Protein AF-A0A1W9RJB9-F1 (afdb_monomer_lite)

Sequence (107 aa):
MLKVHDKDIIDSSRVISNISLRRLFEKFCNEVSSFSEGIGLRANAFELVFSDDENLFEMTVTPYRDLFKVSFGGRRSHEIRVSSLDDFFIALDTALHYFLSSKESRN

Structure (mmCIF, N/CA/C/O backbone):
data_AF-A0A1W9RJB9-F1
#
_entry.id   AF-A0A1W9RJB9-F1
#
loop_
_atom_site.group_PDB
_atom_site.id
_atom_site.type_symbol
_atom_site.label_atom_id
_atom_site.label_alt_id
_atom_site.label_comp_id
_atom_site.label_asym_id
_atom_site.label_entity_id
_atom_site.label_seq_id
_atom_site.pdbx_PDB_ins_code
_atom_site.Cartn_x
_atom_site.Cartn_y
_atom_site.Cartn_z
_atom_site.occupancy
_atom_site.B_iso_or_equiv
_atom_site.auth_seq_id
_atom_site.auth_comp_id
_atom_site.auth_asym_id
_atom_site.auth_atom_id
_atom_site.pdbx_PDB_model_num
ATOM 1 N N . MET A 1 1 ? -19.607 -5.676 4.088 1.00 37.72 1 MET A N 1
ATOM 2 C CA . MET A 1 1 ? -18.394 -6.514 4.003 1.00 37.72 1 MET A CA 1
ATOM 3 C C . MET A 1 1 ? -17.833 -6.403 2.589 1.00 37.72 1 MET A C 1
ATOM 5 O O . MET A 1 1 ? -18.203 -7.188 1.724 1.00 37.72 1 MET A O 1
ATOM 9 N N . LEU A 1 2 ? -17.025 -5.377 2.323 1.00 37.38 2 LEU A N 1
ATOM 10 C CA . LEU A 1 2 ? -16.273 -5.268 1.072 1.00 37.38 2 LEU A CA 1
ATOM 11 C C . LEU A 1 2 ? -14.904 -5.886 1.340 1.00 37.38 2 LEU A C 1
ATOM 13 O O . LEU A 1 2 ? -14.085 -5.311 2.043 1.00 37.38 2 LEU A O 1
ATOM 17 N N . LYS A 1 3 ? -14.723 -7.123 0.872 1.00 49.16 3 LYS A N 1
ATOM 18 C CA . LYS A 1 3 ? -13.436 -7.810 0.940 1.00 49.16 3 LYS A CA 1
ATOM 19 C C . LYS A 1 3 ? -12.491 -7.156 -0.057 1.00 49.16 3 LYS A C 1
ATOM 21 O O . LYS A 1 3 ? -12.890 -6.868 -1.182 1.00 49.16 3 LYS A O 1
ATOM 26 N N . VAL A 1 4 ? -11.243 -6.991 0.351 1.00 55.69 4 VAL A N 1
ATOM 27 C CA . VAL A 1 4 ? -10.126 -6.742 -0.556 1.00 55.69 4 VAL A CA 1
ATOM 28 C C . VAL A 1 4 ? -10.157 -7.817 -1.636 1.00 55.69 4 VAL A C 1
ATOM 30 O O . VAL A 1 4 ? -10.115 -9.011 -1.334 1.00 55.69 4 VAL A O 1
ATOM 33 N N . HIS A 1 5 ? -10.300 -7.410 -2.891 1.00 65.06 5 HIS A N 1
ATOM 34 C CA . HIS A 1 5 ? -10.131 -8.332 -3.998 1.00 65.06 5 HIS A CA 1
ATOM 35 C C . HIS A 1 5 ? -8.655 -8.320 -4.379 1.00 65.06 5 HIS A C 1
ATOM 37 O O . HIS A 1 5 ? -8.182 -7.359 -4.977 1.00 65.06 5 HIS A O 1
ATOM 43 N N . ASP A 1 6 ? -7.941 -9.411 -4.085 1.00 75.81 6 ASP A N 1
ATOM 44 C CA . ASP A 1 6 ? -6.527 -9.601 -4.462 1.00 75.81 6 ASP A CA 1
ATOM 45 C C . ASP A 1 6 ? -6.251 -9.237 -5.930 1.00 75.81 6 ASP A C 1
ATOM 47 O O . ASP A 1 6 ? -5.175 -8.762 -6.285 1.00 75.81 6 ASP A O 1
ATOM 51 N N . LYS A 1 7 ? -7.258 -9.419 -6.793 1.00 84.56 7 LYS A N 1
ATOM 52 C CA . LYS A 1 7 ? -7.217 -9.051 -8.206 1.00 84.56 7 LYS A CA 1
ATOM 53 C C . LYS A 1 7 ? -6.905 -7.567 -8.441 1.00 84.56 7 LYS A C 1
ATOM 55 O O . LYS A 1 7 ? -6.107 -7.280 -9.327 1.00 84.56 7 LYS A O 1
ATOM 60 N N . ASP A 1 8 ? -7.491 -6.654 -7.668 1.00 87.38 8 ASP A N 1
ATOM 61 C CA . ASP A 1 8 ? -7.303 -5.211 -7.866 1.00 87.38 8 ASP A CA 1
ATOM 62 C C . ASP A 1 8 ? -5.858 -4.805 -7.547 1.00 87.38 8 ASP A C 1
ATOM 64 O O . ASP A 1 8 ? -5.216 -4.094 -8.320 1.00 87.38 8 ASP A O 1
ATOM 68 N N . ILE A 1 9 ? -5.307 -5.348 -6.456 1.00 89.62 9 ILE A N 1
ATOM 69 C CA . ILE A 1 9 ? -3.908 -5.136 -6.061 1.00 89.62 9 ILE A CA 1
ATOM 70 C C . ILE A 1 9 ? -2.962 -5.675 -7.141 1.00 89.62 9 ILE A C 1
ATOM 72 O O . ILE A 1 9 ? -2.019 -4.986 -7.532 1.00 89.62 9 ILE A O 1
ATOM 76 N N . ILE A 1 10 ? -3.226 -6.881 -7.655 1.00 89.56 10 ILE A N 1
ATOM 77 C CA . ILE A 1 10 ? -2.421 -7.503 -8.717 1.00 89.56 10 ILE A CA 1
ATOM 78 C C . ILE A 1 10 ? -2.469 -6.676 -10.006 1.00 89.56 10 ILE A C 1
ATOM 80 O O . ILE A 1 10 ? -1.445 -6.497 -10.665 1.00 89.56 10 ILE A O 1
ATOM 84 N N . ASP A 1 11 ? -3.642 -6.184 -10.402 1.00 89.75 11 ASP A N 1
ATOM 85 C CA . ASP A 1 11 ? -3.777 -5.408 -11.633 1.00 89.75 11 ASP A CA 1
ATOM 86 C C . ASP A 1 11 ? -3.040 -4.060 -11.517 1.00 89.75 11 ASP A C 1
ATOM 88 O O . ASP A 1 11 ? -2.300 -3.696 -12.437 1.00 89.75 11 ASP A O 1
ATOM 92 N N . SER A 1 12 ? -3.123 -3.380 -10.368 1.00 90.19 12 SER A N 1
ATOM 93 C CA . SER A 1 12 ? -2.343 -2.166 -10.083 1.00 90.19 12 SER A CA 1
ATOM 94 C C . SER A 1 12 ? -0.829 -2.429 -9.993 1.00 90.19 12 SER A C 1
ATOM 96 O O . SER A 1 12 ? -0.036 -1.627 -10.497 1.00 90.19 12 SER A O 1
ATOM 98 N N . SER A 1 13 ? -0.391 -3.558 -9.419 1.00 90.94 13 SER A N 1
ATOM 99 C CA . SER A 1 13 ? 1.040 -3.874 -9.255 1.00 90.94 13 SER A CA 1
ATOM 100 C C . SER A 1 13 ? 1.762 -4.070 -10.593 1.00 90.94 13 SER A C 1
ATOM 102 O O . SER A 1 13 ? 2.966 -3.817 -10.701 1.00 90.94 13 SER A O 1
ATOM 104 N N . ARG A 1 14 ? 1.042 -4.447 -11.660 1.00 91.69 14 ARG A N 1
ATOM 105 C CA . ARG A 1 14 ? 1.611 -4.654 -13.007 1.00 91.69 14 ARG A CA 1
ATOM 106 C C . ARG A 1 14 ? 2.295 -3.421 -13.593 1.00 91.69 14 ARG A C 1
ATOM 108 O O . ARG A 1 14 ? 3.159 -3.595 -14.457 1.00 91.69 14 ARG A O 1
ATOM 115 N N . VAL A 1 15 ? 1.942 -2.222 -13.128 1.00 93.69 15 VAL A N 1
ATOM 116 C CA . VAL A 1 15 ? 2.545 -0.946 -13.550 1.00 93.69 15 VAL A CA 1
ATOM 117 C C . VAL A 1 15 ? 4.027 -0.859 -13.163 1.00 93.69 15 VAL A C 1
ATOM 119 O O . VAL A 1 15 ? 4.828 -0.303 -13.913 1.00 93.69 15 VAL A O 1
ATOM 122 N N . ILE A 1 16 ? 4.415 -1.445 -12.030 1.00 95.25 16 ILE A N 1
ATOM 123 C CA . ILE A 1 16 ? 5.785 -1.390 -11.508 1.00 95.25 16 ILE A CA 1
ATOM 124 C C . ILE A 1 16 ? 6.676 -2.337 -12.325 1.00 95.25 16 ILE A C 1
ATOM 126 O O . ILE A 1 16 ? 6.417 -3.529 -12.351 1.00 95.25 16 ILE A O 1
ATOM 130 N N . SER A 1 17 ? 7.748 -1.910 -12.992 1.00 93.50 17 SER A N 1
ATOM 131 C CA . SER A 1 17 ? 8.606 -2.811 -13.789 1.00 93.50 17 SER A CA 1
ATOM 132 C C . SER A 1 17 ? 9.439 -3.787 -12.958 1.00 93.50 17 SER A C 1
ATOM 134 O O . SER A 1 17 ? 9.725 -4.891 -13.419 1.00 93.50 17 SER A O 1
ATOM 136 N N . ASN A 1 18 ? 9.834 -3.409 -11.744 1.00 94.62 18 ASN A N 1
ATOM 137 C CA . ASN A 1 18 ? 10.709 -4.219 -10.901 1.00 94.62 18 ASN A CA 1
ATOM 138 C C . ASN A 1 18 ? 9.911 -5.250 -10.079 1.00 94.62 18 ASN A C 1
ATOM 140 O O . ASN A 1 18 ? 9.062 -4.882 -9.271 1.00 94.62 18 ASN A O 1
ATOM 144 N N . ILE A 1 19 ? 10.211 -6.545 -10.238 1.00 95.38 19 ILE A N 1
ATOM 145 C CA . ILE A 1 19 ? 9.476 -7.627 -9.560 1.00 95.38 19 ILE A CA 1
ATOM 146 C C . ILE A 1 19 ? 9.599 -7.596 -8.030 1.00 95.38 19 ILE A C 1
ATOM 148 O O . ILE A 1 19 ? 8.642 -7.926 -7.333 1.00 95.38 19 ILE A O 1
ATOM 152 N N . SER A 1 20 ? 10.747 -7.183 -7.491 1.00 95.62 20 SER A N 1
ATOM 153 C CA . SER A 1 20 ? 10.941 -7.060 -6.045 1.00 95.62 20 SER A CA 1
ATOM 1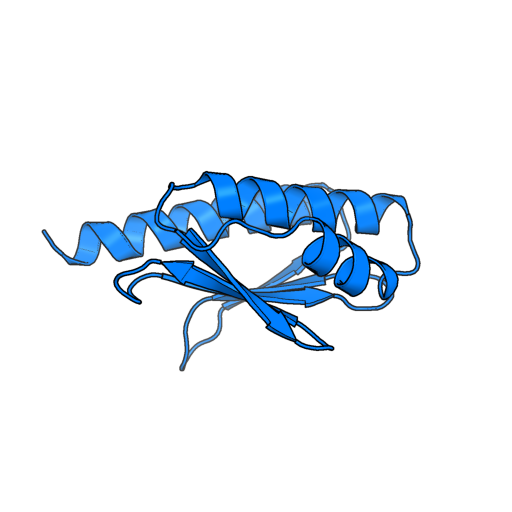54 C C . SER A 1 20 ? 10.073 -5.939 -5.489 1.00 95.62 20 SER A C 1
ATOM 156 O O . SER A 1 20 ? 9.405 -6.120 -4.477 1.00 95.62 20 SER A O 1
ATOM 158 N N . LEU A 1 21 ? 10.009 -4.812 -6.197 1.00 97.12 21 LEU A N 1
ATOM 159 C CA . LEU A 1 21 ? 9.166 -3.691 -5.808 1.00 97.12 21 LEU A CA 1
ATOM 160 C C . LEU A 1 21 ? 7.667 -3.998 -5.964 1.00 97.12 21 LEU A C 1
ATOM 162 O O . LEU A 1 21 ? 6.889 -3.582 -5.112 1.00 97.12 21 LEU A O 1
ATOM 166 N N . ARG A 1 22 ? 7.256 -4.785 -6.973 1.00 96.56 22 ARG A N 1
ATOM 167 C CA . ARG A 1 22 ? 5.875 -5.311 -7.061 1.00 96.56 22 ARG A CA 1
ATOM 168 C C . ARG A 1 22 ? 5.490 -6.081 -5.805 1.00 96.56 22 ARG A C 1
ATOM 170 O O . ARG A 1 22 ? 4.428 -5.843 -5.248 1.00 96.56 22 ARG A O 1
ATOM 177 N N . ARG A 1 23 ? 6.374 -6.966 -5.335 1.00 96.25 23 ARG A N 1
ATOM 178 C CA . ARG A 1 23 ? 6.142 -7.738 -4.106 1.00 96.25 23 ARG A CA 1
ATOM 179 C C . ARG A 1 23 ? 6.055 -6.840 -2.877 1.00 96.25 23 ARG A C 1
ATOM 181 O O . ARG A 1 23 ? 5.235 -7.106 -2.007 1.00 96.25 23 ARG A O 1
ATOM 188 N N . LEU A 1 24 ? 6.874 -5.786 -2.801 1.00 97.69 24 LEU A N 1
ATOM 189 C CA . LEU A 1 24 ? 6.769 -4.795 -1.725 1.00 97.69 24 LEU A CA 1
ATOM 190 C C . LEU A 1 24 ? 5.438 -4.042 -1.779 1.00 97.69 24 LEU A C 1
ATOM 192 O O . LEU A 1 24 ? 4.811 -3.880 -0.740 1.00 97.69 24 LEU A O 1
ATOM 196 N N . PHE A 1 25 ? 4.984 -3.635 -2.965 1.00 97.38 25 PHE A N 1
ATOM 197 C CA . PHE A 1 25 ? 3.684 -2.991 -3.159 1.00 97.38 25 PHE A CA 1
ATOM 198 C C . PHE A 1 25 ? 2.524 -3.900 -2.738 1.00 97.38 25 PHE A C 1
ATOM 200 O O . PHE A 1 25 ? 1.681 -3.492 -1.943 1.00 97.38 25 PHE A O 1
ATOM 207 N N . GLU A 1 26 ? 2.498 -5.141 -3.230 1.00 96.19 26 GLU A N 1
ATOM 208 C CA . GLU A 1 26 ? 1.462 -6.127 -2.893 1.00 96.19 26 GLU A CA 1
ATOM 209 C C . GLU A 1 26 ? 1.443 -6.396 -1.389 1.00 96.19 26 GLU A C 1
ATOM 211 O O . GLU A 1 26 ? 0.386 -6.357 -0.760 1.00 96.19 26 GLU A O 1
ATOM 216 N N . LYS A 1 27 ? 2.624 -6.586 -0.789 1.00 97.12 27 LYS A N 1
ATOM 217 C CA . LYS A 1 27 ? 2.745 -6.770 0.655 1.00 97.12 27 LYS A CA 1
ATOM 218 C C . LYS A 1 27 ? 2.253 -5.541 1.412 1.00 97.12 27 LYS A C 1
ATOM 220 O O . LYS A 1 27 ? 1.480 -5.700 2.341 1.00 97.12 27 LYS A O 1
ATOM 225 N N . PHE A 1 28 ? 2.642 -4.336 1.001 1.00 97.69 28 PHE A N 1
ATOM 226 C CA . PHE A 1 28 ? 2.207 -3.096 1.644 1.00 97.69 28 PHE A CA 1
ATOM 227 C C . PHE A 1 28 ? 0.680 -2.989 1.662 1.00 97.69 28 PHE A C 1
ATOM 229 O O . PHE A 1 28 ? 0.094 -2.766 2.715 1.00 97.69 28 PHE A O 1
ATOM 236 N N . CYS A 1 29 ? 0.038 -3.222 0.516 1.00 96.25 29 CYS A N 1
ATOM 237 C CA . CYS A 1 29 ? -1.417 -3.182 0.398 1.00 96.25 29 CYS A CA 1
ATOM 238 C C . CYS A 1 29 ? -2.093 -4.213 1.312 1.00 96.25 29 CYS A C 1
ATOM 240 O O . CYS A 1 29 ? -3.049 -3.880 2.007 1.00 96.25 29 CYS A O 1
ATOM 242 N N . ASN A 1 30 ? -1.562 -5.437 1.359 1.00 94.94 30 ASN A N 1
ATOM 243 C CA . ASN A 1 30 ? -2.098 -6.500 2.208 1.00 94.94 30 ASN A CA 1
ATOM 244 C C . ASN A 1 30 ? -1.945 -6.195 3.705 1.00 94.94 30 ASN A C 1
ATOM 246 O O . ASN A 1 30 ? -2.869 -6.454 4.472 1.00 94.94 30 ASN A O 1
ATOM 250 N N . GLU A 1 31 ? -0.805 -5.639 4.123 1.00 96.69 31 GLU A N 1
ATOM 251 C CA . GLU A 1 31 ? -0.579 -5.246 5.519 1.00 96.69 31 GLU A CA 1
ATOM 252 C C . GLU A 1 31 ? -1.505 -4.092 5.928 1.00 96.69 31 GLU A C 1
ATOM 254 O O . GLU A 1 31 ? -2.108 -4.127 6.991 1.00 96.69 31 GLU A O 1
ATOM 259 N N . VAL A 1 32 ? -1.702 -3.091 5.069 1.00 95.31 32 VAL A N 1
ATOM 260 C CA . VAL A 1 32 ? -2.625 -1.980 5.362 1.00 95.31 32 VAL A CA 1
ATOM 261 C C . VAL A 1 32 ? -4.056 -2.484 5.512 1.00 95.31 32 VAL A C 1
ATOM 263 O O . VAL A 1 32 ? -4.759 -2.108 6.447 1.00 95.31 32 VAL A O 1
ATOM 266 N N . SER A 1 33 ? -4.495 -3.363 4.612 1.00 93.44 33 SER A N 1
ATOM 267 C CA . SER A 1 33 ? -5.805 -4.002 4.716 1.00 93.44 33 SER A CA 1
ATOM 268 C C . SER A 1 33 ? -5.979 -4.840 5.981 1.00 93.44 33 SER A C 1
ATOM 270 O O . SER A 1 33 ? -7.114 -5.096 6.373 1.00 93.44 33 SER A O 1
ATOM 272 N N . SER A 1 34 ? -4.888 -5.280 6.613 1.00 93.19 34 SER A N 1
ATOM 273 C CA . SER A 1 34 ? -4.930 -6.085 7.833 1.00 93.19 34 SER A CA 1
ATOM 274 C C . SER A 1 34 ? -4.952 -5.251 9.118 1.00 93.19 34 SER A C 1
ATOM 276 O O . SER A 1 34 ? -5.195 -5.816 10.183 1.00 93.19 34 SER A O 1
ATOM 278 N N . PHE A 1 35 ? -4.771 -3.922 9.048 1.00 93.75 35 PHE A N 1
ATOM 279 C CA . PHE A 1 35 ? -4.800 -3.066 10.244 1.00 93.75 35 PHE A CA 1
ATOM 280 C C . PHE A 1 35 ? -6.133 -3.169 11.009 1.00 93.75 35 PHE A C 1
ATOM 282 O O . PHE A 1 35 ? -6.144 -3.056 12.234 1.00 93.75 35 PHE A O 1
ATOM 289 N N . SER A 1 36 ? -7.259 -3.364 10.312 1.00 91.00 36 SER A N 1
ATOM 290 C CA . SER A 1 36 ? -8.582 -3.587 10.912 1.00 91.0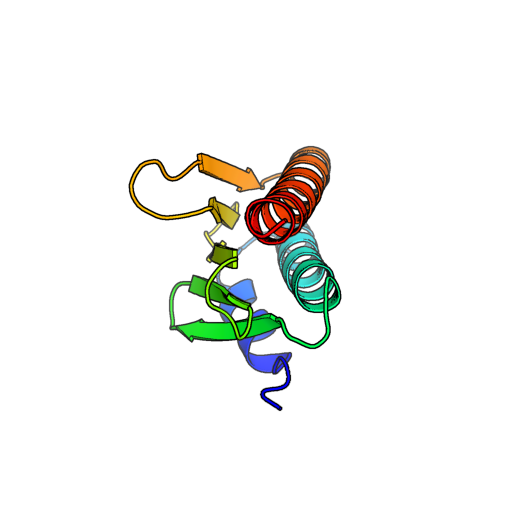0 36 SER A CA 1
ATOM 291 C C . SER A 1 36 ? -9.562 -4.189 9.902 1.00 91.00 36 SER A C 1
ATOM 293 O O . SER A 1 36 ? -9.483 -3.903 8.710 1.00 91.00 36 SER A O 1
ATOM 295 N N . GLU A 1 37 ? -10.550 -4.952 10.382 1.00 86.94 37 GLU A N 1
ATOM 296 C CA . GLU A 1 37 ? -11.633 -5.506 9.550 1.00 86.94 37 GLU A CA 1
ATOM 297 C C . GLU A 1 37 ? -12.488 -4.429 8.854 1.00 86.94 37 GLU A C 1
ATOM 299 O O . GLU A 1 37 ? -13.129 -4.714 7.844 1.00 86.94 37 GLU A O 1
ATOM 304 N N . GLY A 1 38 ? -12.502 -3.202 9.389 1.00 88.88 38 GLY A N 1
ATOM 305 C CA . GLY A 1 38 ? -13.270 -2.070 8.856 1.00 88.88 38 GLY A CA 1
ATOM 306 C C . GLY A 1 38 ? -12.557 -1.259 7.771 1.00 88.88 38 GLY A C 1
ATOM 307 O O . GLY A 1 38 ? -13.060 -0.205 7.388 1.00 88.88 38 GLY A O 1
ATOM 308 N N . ILE A 1 39 ? -11.373 -1.681 7.310 1.00 91.69 39 ILE A N 1
ATOM 309 C CA . ILE A 1 39 ? -10.669 -1.006 6.211 1.00 91.69 39 ILE A CA 1
ATOM 310 C C . ILE A 1 39 ? -11.184 -1.529 4.873 1.00 91.69 39 ILE A C 1
ATOM 312 O O . ILE A 1 39 ? -10.969 -2.681 4.494 1.00 91.69 39 ILE A O 1
ATOM 316 N N . GLY A 1 40 ? -11.837 -0.641 4.131 1.00 91.44 40 GLY A N 1
ATOM 317 C CA . GLY A 1 40 ? -12.228 -0.851 2.748 1.00 91.44 40 GLY A CA 1
ATOM 318 C C . GLY A 1 40 ? -11.123 -0.455 1.770 1.00 91.44 40 GLY A C 1
ATOM 319 O O . GLY A 1 40 ? -10.323 0.446 2.025 1.00 91.44 40 GLY A O 1
ATOM 320 N N . LEU A 1 41 ? -11.127 -1.113 0.611 1.00 91.88 41 LEU A N 1
ATOM 321 C CA . LEU A 1 41 ? -10.274 -0.798 -0.531 1.00 91.88 41 LEU A CA 1
ATOM 322 C C . LEU A 1 41 ? -11.143 -0.385 -1.721 1.00 91.88 41 LEU A C 1
ATOM 324 O O . LEU A 1 41 ? -12.085 -1.087 -2.091 1.00 91.88 41 LEU A O 1
ATOM 328 N N . ARG A 1 42 ? -10.797 0.737 -2.347 1.00 91.50 42 ARG A N 1
ATOM 329 C CA . ARG A 1 42 ? -11.326 1.172 -3.643 1.00 91.50 42 ARG A CA 1
ATOM 330 C C . ARG A 1 42 ? -10.172 1.269 -4.629 1.00 91.50 42 ARG A C 1
ATOM 332 O O . ARG A 1 42 ? -9.156 1.874 -4.318 1.00 91.50 42 ARG A O 1
ATOM 339 N N . ALA A 1 43 ? -10.334 0.707 -5.818 1.00 90.75 43 ALA A N 1
ATOM 340 C CA . ALA A 1 43 ? -9.311 0.737 -6.856 1.00 90.75 43 ALA A CA 1
ATOM 341 C C . ALA A 1 43 ? -9.805 1.487 -8.094 1.00 90.75 43 ALA A C 1
ATOM 343 O O . ALA A 1 43 ? -10.973 1.381 -8.479 1.00 90.75 43 ALA A O 1
ATOM 344 N N . ASN A 1 44 ? -8.904 2.220 -8.741 1.00 86.56 44 ASN A N 1
ATOM 345 C CA . ASN A 1 44 ? -9.084 2.685 -10.111 1.00 86.56 44 ASN A CA 1
ATOM 346 C C . ASN A 1 44 ? -7.863 2.294 -10.964 1.00 86.56 44 ASN A C 1
ATOM 348 O O . ASN A 1 44 ? -6.966 1.592 -10.505 1.00 86.56 44 ASN A O 1
ATOM 352 N N . ALA A 1 45 ? -7.834 2.724 -12.228 1.00 83.00 45 ALA A N 1
ATOM 353 C CA . ALA A 1 45 ? -6.770 2.350 -13.162 1.00 83.00 45 ALA A CA 1
ATOM 354 C C . ALA A 1 45 ? -5.360 2.818 -12.743 1.00 83.00 45 ALA A C 1
ATOM 356 O O . ALA A 1 45 ? -4.375 2.326 -13.291 1.00 83.00 45 ALA A O 1
ATOM 357 N N . PHE A 1 46 ? -5.254 3.768 -11.812 1.00 86.31 46 PHE A N 1
ATOM 358 C CA . PHE A 1 46 ? -4.005 4.441 -11.462 1.00 86.31 46 PHE A CA 1
ATOM 359 C C . PHE A 1 46 ? -3.643 4.352 -9.983 1.00 86.31 46 PHE A C 1
ATOM 361 O O . PHE A 1 46 ? -2.474 4.527 -9.658 1.00 86.31 46 PHE A O 1
ATOM 368 N N . GLU A 1 47 ? -4.597 4.101 -9.089 1.00 92.56 47 GLU A N 1
ATOM 369 C CA . GLU A 1 47 ? -4.348 4.108 -7.648 1.00 92.56 47 GLU A CA 1
ATOM 370 C C . GLU A 1 47 ? -5.305 3.207 -6.863 1.00 92.56 47 GLU A C 1
ATOM 372 O O . GLU A 1 47 ? -6.384 2.821 -7.326 1.00 92.56 47 GLU A O 1
ATOM 377 N N . LEU A 1 48 ? -4.882 2.919 -5.637 1.00 94.62 48 LEU A N 1
ATOM 378 C CA . LEU A 1 48 ? -5.635 2.231 -4.603 1.00 94.62 48 LEU A CA 1
ATOM 379 C C . LEU A 1 48 ? -5.929 3.213 -3.472 1.00 94.62 48 LEU A C 1
ATOM 381 O O . LEU A 1 48 ? -5.027 3.896 -3.001 1.00 94.62 48 LEU A O 1
ATOM 385 N N . VAL A 1 49 ? -7.172 3.270 -3.017 1.00 94.00 49 VAL A N 1
ATOM 386 C CA . VAL A 1 49 ? -7.614 4.115 -1.908 1.00 94.00 49 VAL A CA 1
ATOM 387 C C . VAL A 1 49 ? -8.091 3.216 -0.779 1.00 94.00 49 VAL A C 1
ATOM 389 O O . VAL A 1 49 ? -9.065 2.477 -0.934 1.00 94.00 49 VAL A O 1
ATOM 392 N N . PHE A 1 50 ? -7.404 3.292 0.353 1.00 94.06 50 PHE A N 1
ATOM 393 C CA . PHE A 1 50 ? -7.766 2.633 1.598 1.00 94.06 50 PHE A CA 1
ATOM 394 C C . PHE A 1 50 ? -8.510 3.631 2.468 1.00 94.06 50 PHE A C 1
ATOM 396 O O . PHE A 1 50 ? -8.036 4.748 2.673 1.00 94.06 50 PHE A O 1
ATOM 403 N N . SER A 1 51 ? -9.662 3.234 2.986 1.00 93.00 51 SER A N 1
ATOM 404 C CA . SER A 1 51 ? -10.440 4.065 3.898 1.00 93.00 51 SER A CA 1
ATOM 405 C C . SER A 1 51 ? -11.149 3.203 4.922 1.00 93.00 51 SER A C 1
ATOM 407 O O . SER A 1 51 ? -11.581 2.099 4.592 1.00 93.00 51 SER A O 1
ATOM 409 N N . ASP A 1 52 ? -11.289 3.689 6.147 1.00 91.44 52 ASP A N 1
ATOM 410 C CA . ASP A 1 52 ? -12.114 3.008 7.139 1.00 91.44 52 ASP A CA 1
ATOM 411 C C . ASP A 1 52 ? -13.607 3.335 6.957 1.00 91.44 52 ASP A C 1
ATOM 413 O O . ASP A 1 52 ? -13.971 4.332 6.332 1.00 91.44 52 ASP A O 1
ATOM 417 N N . ASP A 1 53 ? -14.486 2.505 7.523 1.00 86.38 53 ASP A N 1
ATOM 418 C CA . ASP A 1 53 ? -15.947 2.686 7.436 1.00 86.38 53 ASP A CA 1
ATOM 419 C C . ASP A 1 53 ? -16.434 4.058 7.954 1.00 86.38 53 ASP A C 1
ATOM 421 O O . ASP A 1 53 ? -17.490 4.554 7.557 1.00 86.38 53 ASP A O 1
ATOM 425 N N . GLU A 1 54 ? -15.662 4.687 8.841 1.00 86.06 54 GLU A N 1
ATOM 426 C CA . GLU A 1 54 ? -15.988 5.969 9.470 1.00 86.06 54 GLU A CA 1
ATOM 427 C C . GLU A 1 54 ? -15.397 7.179 8.726 1.00 86.06 54 GLU A C 1
ATOM 429 O O . GLU A 1 54 ? -15.681 8.316 9.107 1.00 86.06 54 GLU A O 1
ATOM 434 N N . ASN A 1 55 ? -14.617 6.951 7.662 1.00 82.88 55 ASN A N 1
ATOM 435 C CA . ASN A 1 55 ? -13.865 7.952 6.892 1.00 82.88 55 ASN A CA 1
ATOM 436 C C . ASN A 1 55 ? -12.956 8.857 7.749 1.00 82.88 55 ASN A C 1
ATOM 43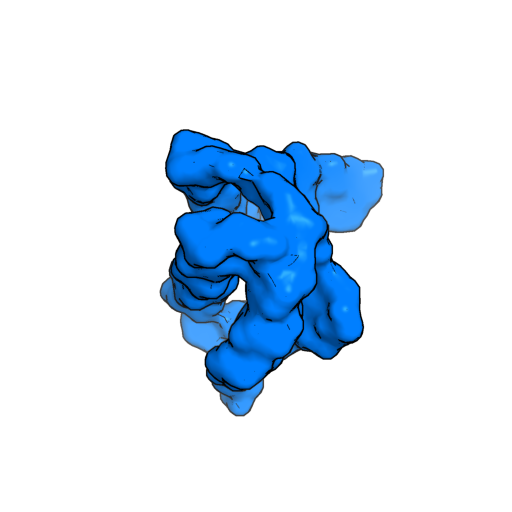8 O O . ASN A 1 55 ? -12.747 10.028 7.427 1.00 82.88 55 ASN A O 1
ATOM 442 N N . LEU A 1 56 ? -12.431 8.331 8.855 1.00 87.06 56 LEU A N 1
ATOM 443 C CA . LEU A 1 56 ? -11.435 9.001 9.697 1.00 87.06 56 LEU A CA 1
ATOM 444 C C . LEU A 1 56 ? -10.017 8.742 9.189 1.00 87.06 56 LEU A C 1
ATOM 446 O O . LEU A 1 56 ? -9.134 9.587 9.339 1.00 87.06 56 LEU A O 1
ATOM 450 N N . PHE A 1 57 ? -9.822 7.591 8.558 1.00 90.69 57 PHE A N 1
ATOM 451 C CA . PHE A 1 57 ? -8.596 7.198 7.895 1.00 90.69 57 PHE A CA 1
ATOM 452 C C . PHE A 1 57 ? -8.840 7.153 6.388 1.00 90.69 57 PHE A C 1
ATOM 454 O O . PHE A 1 57 ? -9.734 6.450 5.922 1.00 90.69 57 PHE A O 1
ATOM 461 N N . GLU A 1 58 ? -8.020 7.874 5.623 1.00 92.50 58 GLU A N 1
ATOM 462 C CA . GLU A 1 58 ? -7.961 7.746 4.167 1.00 92.50 58 GLU A CA 1
ATOM 463 C C . GLU A 1 58 ? -6.510 7.838 3.684 1.00 92.50 58 GLU A C 1
ATOM 465 O O . GLU A 1 58 ? -5.771 8.772 4.019 1.00 92.50 58 GLU A O 1
ATOM 470 N N . MET A 1 59 ? -6.105 6.858 2.882 1.00 93.88 59 MET A N 1
ATOM 471 C CA . MET A 1 59 ? -4.766 6.760 2.320 1.00 93.88 59 MET A CA 1
ATOM 472 C C . MET A 1 59 ? -4.826 6.300 0.869 1.00 93.88 59 MET A C 1
ATOM 474 O O . MET A 1 59 ? -5.496 5.324 0.540 1.00 93.88 59 MET A O 1
ATOM 478 N N . THR A 1 60 ? -4.047 6.954 0.014 1.00 95.31 60 THR A N 1
ATOM 479 C CA . THR A 1 60 ? -3.911 6.585 -1.396 1.00 95.31 60 THR A CA 1
ATOM 480 C C . THR A 1 60 ? -2.548 5.960 -1.652 1.00 95.31 60 THR A C 1
ATOM 482 O O . THR A 1 60 ? -1.523 6.486 -1.219 1.00 95.31 60 THR A O 1
ATOM 485 N N . VAL A 1 61 ? -2.528 4.856 -2.395 1.00 96.06 61 VAL A N 1
ATOM 486 C CA . VAL A 1 61 ? -1.322 4.188 -2.878 1.00 96.06 61 VAL A CA 1
ATOM 487 C C . VAL A 1 61 ? -1.318 4.202 -4.404 1.00 96.06 61 VAL A C 1
ATOM 489 O O . VAL A 1 61 ? -2.145 3.563 -5.051 1.00 96.06 61 VAL A O 1
ATOM 492 N N . THR A 1 62 ? -0.369 4.925 -4.991 1.00 95.81 62 THR A N 1
ATOM 493 C CA . THR A 1 62 ? -0.233 5.072 -6.447 1.00 95.81 62 THR A CA 1
ATOM 494 C C . THR A 1 62 ? 0.993 4.292 -6.933 1.00 95.81 62 THR A C 1
ATOM 496 O O . THR A 1 62 ? 2.122 4.693 -6.622 1.00 95.81 62 THR A O 1
ATOM 499 N N . PRO A 1 63 ? 0.834 3.186 -7.681 1.00 96.06 63 PRO A N 1
ATOM 500 C CA . PRO A 1 63 ? 1.959 2.514 -8.318 1.00 96.06 63 PRO A CA 1
ATOM 501 C C . PR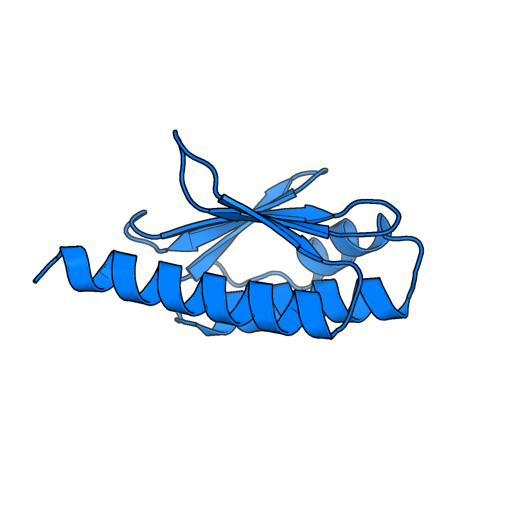O A 1 63 ? 2.545 3.363 -9.455 1.00 96.06 63 PRO A C 1
ATOM 503 O O . PRO A 1 63 ? 1.830 3.925 -10.283 1.00 96.06 63 PRO A O 1
ATOM 506 N N . TYR A 1 64 ? 3.870 3.409 -9.535 1.00 95.56 64 TYR A N 1
ATOM 507 C CA . TYR A 1 64 ? 4.625 3.965 -10.655 1.00 95.56 64 TYR A CA 1
ATOM 508 C C . TYR A 1 64 ? 5.571 2.905 -11.210 1.00 95.56 64 TYR A C 1
ATOM 510 O O . TYR A 1 64 ? 5.723 1.822 -10.657 1.00 95.56 64 TYR A O 1
ATOM 518 N N . ARG A 1 65 ? 6.237 3.216 -12.321 1.00 95.00 65 ARG A N 1
ATOM 519 C CA . ARG A 1 65 ? 7.128 2.269 -12.992 1.00 95.00 65 ARG A CA 1
ATOM 520 C C . ARG A 1 65 ? 8.237 1.729 -12.073 1.00 95.00 65 ARG A C 1
ATOM 522 O O . ARG A 1 65 ? 8.457 0.527 -12.046 1.00 95.00 65 ARG A O 1
ATOM 529 N N . ASP A 1 66 ? 8.890 2.583 -11.290 1.00 96.00 66 ASP A N 1
ATOM 530 C CA . ASP A 1 66 ? 10.063 2.189 -10.487 1.00 96.00 66 ASP A CA 1
ATOM 531 C C . ASP A 1 66 ? 9.928 2.516 -8.990 1.00 96.00 66 ASP A C 1
ATOM 533 O O . ASP A 1 66 ? 10.894 2.409 -8.241 1.00 96.00 66 A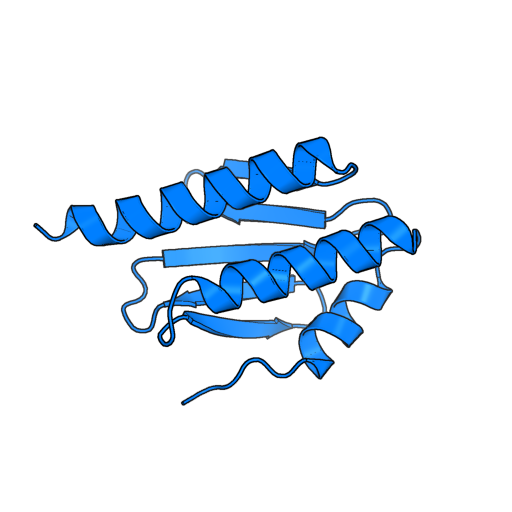SP A O 1
ATOM 537 N N . LEU A 1 67 ? 8.732 2.913 -8.547 1.00 97.00 67 LEU A N 1
ATOM 538 C CA . LEU A 1 67 ? 8.380 3.156 -7.143 1.00 97.00 67 LEU A CA 1
ATOM 539 C C . LEU A 1 67 ? 6.866 2.999 -6.957 1.00 97.00 67 LEU A C 1
ATOM 541 O O . LEU A 1 67 ? 6.127 2.922 -7.935 1.00 97.00 67 LEU A O 1
ATOM 545 N N . PHE A 1 68 ? 6.377 3.034 -5.725 1.00 97.44 68 PHE A N 1
ATOM 546 C CA . PHE A 1 68 ? 4.987 3.411 -5.455 1.00 97.44 68 PHE A CA 1
ATOM 547 C C . PHE A 1 68 ? 4.942 4.550 -4.444 1.00 97.44 68 PHE A C 1
ATOM 549 O O . PHE A 1 68 ? 5.885 4.760 -3.681 1.00 97.44 68 PHE A O 1
ATOM 556 N N . LYS A 1 69 ? 3.875 5.338 -4.479 1.00 96.62 69 LYS A N 1
ATOM 557 C CA . LYS A 1 69 ? 3.690 6.489 -3.600 1.00 96.62 69 LYS A CA 1
ATOM 558 C C . LYS A 1 69 ? 2.584 6.197 -2.606 1.00 96.62 69 LYS A C 1
ATOM 560 O O . LYS A 1 69 ? 1.544 5.694 -3.012 1.00 96.62 69 LYS A O 1
ATOM 565 N N . VAL A 1 70 ? 2.802 6.548 -1.348 1.00 96.69 70 VAL A N 1
ATOM 566 C CA . VAL A 1 70 ? 1.812 6.474 -0.275 1.00 96.69 70 VAL A CA 1
ATOM 567 C C . VAL A 1 70 ? 1.489 7.896 0.161 1.00 96.69 70 VAL A C 1
ATOM 569 O O . VAL A 1 70 ? 2.398 8.649 0.505 1.00 96.69 70 VAL A O 1
ATOM 572 N N . SER A 1 71 ? 0.217 8.272 0.118 1.00 94.00 71 SER A N 1
ATOM 573 C CA . SER A 1 71 ? -0.265 9.617 0.424 1.00 94.00 71 SER A CA 1
ATOM 574 C C . SER A 1 71 ? -1.318 9.558 1.527 1.00 94.00 71 SER A C 1
ATOM 576 O O . SER A 1 71 ? -2.291 8.817 1.406 1.00 94.00 71 SER A O 1
ATOM 578 N N . PHE A 1 72 ? -1.148 10.369 2.572 1.00 89.44 72 PHE A N 1
ATOM 579 C CA . PHE A 1 72 ? -2.059 10.445 3.721 1.00 89.44 72 PHE A CA 1
ATOM 580 C C . PHE A 1 72 ? -2.836 11.770 3.714 1.00 89.44 72 PHE A C 1
ATOM 582 O O . PHE A 1 72 ? -2.211 12.827 3.621 1.00 89.44 72 PHE A O 1
ATOM 589 N N . GLY A 1 73 ? -4.168 11.720 3.832 1.00 72.25 73 GLY A N 1
ATOM 590 C CA . GLY A 1 73 ? -5.047 12.839 4.213 1.00 72.25 73 GLY A CA 1
ATOM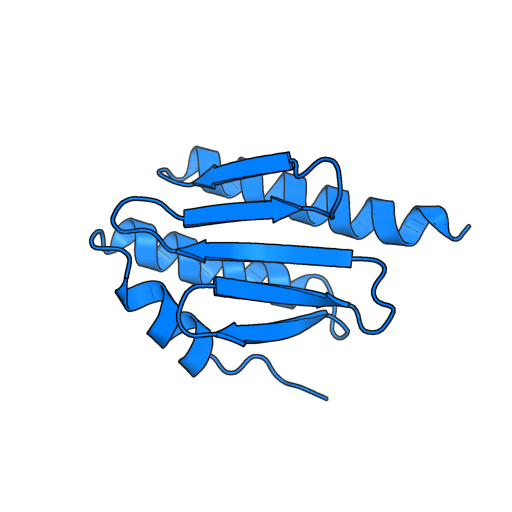 591 C C . GLY A 1 73 ? -4.901 14.200 3.496 1.00 72.25 73 GLY A C 1
ATOM 592 O O . GLY A 1 73 ? -4.082 15.035 3.870 1.00 72.25 73 GLY A O 1
ATOM 593 N N . GLY A 1 74 ? -5.824 14.511 2.577 1.00 64.12 74 GLY A N 1
ATOM 594 C CA . GLY A 1 74 ? -6.251 15.871 2.182 1.00 64.12 74 GLY A CA 1
ATOM 595 C C . GLY A 1 74 ? -5.212 17.020 2.104 1.00 64.12 74 GLY A C 1
ATOM 596 O O . GLY A 1 74 ? -4.144 16.896 1.515 1.00 64.12 74 GLY A O 1
ATOM 597 N N . ARG A 1 75 ? -5.575 18.212 2.627 1.00 46.81 75 ARG A N 1
ATOM 598 C CA . ARG A 1 75 ? -4.972 19.545 2.325 1.00 46.81 75 ARG A CA 1
ATOM 599 C C . ARG A 1 75 ? -3.467 19.718 2.607 1.00 46.81 75 ARG A C 1
ATOM 601 O O . ARG A 1 75 ? -2.905 20.735 2.199 1.00 46.81 75 ARG A O 1
ATOM 608 N N . ARG A 1 76 ? -2.812 18.780 3.293 1.00 50.34 76 ARG A N 1
ATOM 609 C CA . ARG A 1 76 ? -1.348 18.713 3.439 1.00 50.34 76 ARG A CA 1
ATOM 610 C C . ARG A 1 76 ? -0.913 17.257 3.322 1.00 50.34 76 ARG A C 1
ATOM 612 O O . ARG A 1 76 ? -0.507 16.649 4.311 1.00 50.34 76 ARG A O 1
ATOM 619 N N . SER A 1 77 ? -1.028 16.728 2.107 1.00 63.31 77 SER A N 1
ATOM 620 C CA . SER A 1 77 ? -0.637 15.365 1.772 1.00 63.31 77 SER A CA 1
ATOM 621 C C . SER A 1 77 ? 0.820 15.135 2.161 1.00 63.31 77 SER A C 1
ATOM 623 O O . SER A 1 77 ? 1.735 15.667 1.526 1.00 63.31 77 SER A O 1
ATOM 625 N N . HIS A 1 78 ? 1.037 14.364 3.220 1.00 79.06 78 HIS A N 1
ATOM 626 C CA . HIS A 1 78 ? 2.347 13.778 3.456 1.00 79.06 78 HIS A CA 1
ATOM 627 C C . HIS A 1 78 ? 2.474 12.620 2.474 1.00 79.06 78 HIS A C 1
ATOM 629 O O . HIS A 1 78 ? 1.591 11.765 2.403 1.00 79.06 78 HIS A O 1
ATOM 635 N N . GLU A 1 79 ? 3.529 12.651 1.665 1.00 90.69 79 GLU A N 1
ATOM 636 C CA . GLU A 1 79 ? 3.782 11.652 0.635 1.00 90.69 79 GLU A CA 1
ATOM 637 C C . GLU A 1 79 ? 5.091 10.929 0.930 1.00 90.69 79 GLU A C 1
ATOM 639 O O . GLU A 1 79 ? 6.125 11.564 1.144 1.00 90.69 79 GLU A O 1
ATOM 644 N N . ILE A 1 80 ? 5.055 9.601 0.884 1.00 95.12 80 ILE A N 1
ATOM 645 C CA . ILE A 1 80 ? 6.235 8.745 0.981 1.00 95.12 80 ILE A CA 1
ATOM 646 C C . ILE A 1 80 ? 6.406 8.032 -0.355 1.00 95.12 80 ILE A C 1
ATOM 648 O O . ILE A 1 80 ? 5.469 7.433 -0.883 1.00 95.12 80 ILE A O 1
ATOM 652 N N . ARG A 1 81 ? 7.611 8.109 -0.921 1.00 97.25 81 ARG A N 1
ATOM 653 C CA . ARG A 1 81 ? 7.990 7.344 -2.111 1.00 97.25 81 ARG A CA 1
ATOM 654 C C . ARG A 1 81 ? 8.688 6.076 -1.659 1.00 97.25 81 ARG A C 1
ATOM 656 O O . ARG A 1 81 ? 9.687 6.156 -0.956 1.00 97.25 81 ARG A O 1
ATOM 663 N N . VAL A 1 82 ? 8.177 4.935 -2.093 1.00 97.94 82 VAL A N 1
ATOM 664 C CA . VAL A 1 82 ? 8.713 3.625 -1.747 1.00 97.94 82 VAL A CA 1
ATOM 665 C C . VAL A 1 82 ? 9.416 3.036 -2.954 1.00 97.94 82 VAL A C 1
ATOM 667 O O . VAL A 1 82 ? 8.781 2.699 -3.954 1.00 97.94 82 VAL A O 1
ATOM 670 N N . SER A 1 83 ? 10.738 2.936 -2.858 1.00 97.38 83 SER A N 1
ATOM 671 C CA . SER A 1 83 ? 11.615 2.378 -3.895 1.00 97.38 83 SER A CA 1
ATOM 672 C C . SER A 1 83 ? 12.543 1.279 -3.367 1.00 97.38 83 SER A C 1
ATOM 674 O O . SER A 1 83 ? 13.182 0.571 -4.145 1.00 97.38 83 SER A O 1
ATOM 676 N N . SER A 1 84 ? 12.589 1.107 -2.046 1.00 97.50 84 SER A N 1
ATOM 677 C CA . SER A 1 84 ? 13.438 0.156 -1.336 1.00 97.50 84 SER A CA 1
ATOM 678 C C . SER A 1 84 ? 12.686 -0.524 -0.185 1.00 97.50 84 SER A C 1
ATOM 680 O O . SER A 1 84 ? 11.542 -0.188 0.125 1.00 97.50 84 SER A O 1
ATOM 682 N N . LEU A 1 85 ? 13.333 -1.507 0.449 1.00 97.56 85 LEU A N 1
ATOM 683 C CA . LEU A 1 85 ? 12.791 -2.174 1.634 1.00 97.56 85 LEU A CA 1
ATOM 684 C C . LEU A 1 85 ? 12.756 -1.241 2.859 1.00 97.56 85 LEU A C 1
ATOM 686 O O . LEU A 1 85 ? 11.818 -1.313 3.648 1.00 97.56 85 LEU A O 1
ATOM 690 N N . ASP A 1 86 ? 13.734 -0.346 2.998 1.00 97.94 86 ASP A N 1
ATOM 691 C CA . ASP A 1 86 ? 13.759 0.622 4.099 1.00 97.94 86 ASP A CA 1
ATOM 692 C C . ASP A 1 86 ? 12.600 1.618 3.962 1.00 97.94 86 ASP A C 1
ATOM 694 O O . ASP A 1 86 ? 11.853 1.836 4.917 1.00 97.94 86 ASP A O 1
ATOM 698 N N . ASP A 1 87 ? 12.365 2.130 2.746 1.00 97.75 87 ASP A N 1
ATOM 699 C CA . ASP A 1 87 ? 11.213 2.995 2.465 1.00 97.75 87 ASP A CA 1
ATOM 700 C C . ASP A 1 87 ? 9.884 2.281 2.762 1.00 97.75 87 ASP A C 1
ATOM 702 O O . ASP A 1 87 ? 8.933 2.906 3.226 1.00 97.75 87 ASP A O 1
ATOM 706 N N . PHE A 1 88 ? 9.810 0.970 2.497 1.00 97.94 88 PHE A N 1
ATOM 707 C CA . PHE A 1 88 ? 8.628 0.157 2.783 1.00 97.94 88 PHE A CA 1
ATOM 708 C C . PHE A 1 88 ? 8.312 0.148 4.281 1.00 97.94 88 PHE A C 1
ATOM 710 O O . PHE A 1 88 ? 7.160 0.368 4.656 1.00 97.94 88 PHE A O 1
ATOM 717 N N . PHE A 1 89 ? 9.316 -0.065 5.138 1.00 98.00 89 PHE A N 1
ATOM 718 C CA . PHE A 1 89 ? 9.105 -0.058 6.586 1.00 98.00 89 PHE A CA 1
ATOM 719 C C . PHE A 1 89 ? 8.699 1.326 7.090 1.00 98.00 89 PHE A C 1
ATOM 721 O O . PHE A 1 89 ? 7.763 1.426 7.881 1.00 98.00 89 PHE A O 1
ATOM 728 N N . ILE A 1 90 ? 9.328 2.388 6.579 1.00 97.38 90 ILE A N 1
ATOM 729 C CA . ILE A 1 90 ? 8.971 3.773 6.920 1.00 97.38 90 ILE A CA 1
ATOM 730 C C . ILE A 1 90 ? 7.522 4.072 6.520 1.00 97.38 90 ILE A C 1
ATOM 732 O O . ILE A 1 90 ? 6.759 4.634 7.308 1.00 97.38 90 ILE A O 1
ATOM 736 N N . ALA A 1 91 ? 7.123 3.686 5.307 1.00 97.44 91 ALA A N 1
ATOM 737 C CA . ALA A 1 91 ? 5.768 3.899 4.822 1.00 97.44 91 ALA A CA 1
ATOM 738 C C . ALA A 1 91 ? 4.735 3.137 5.656 1.00 97.44 91 ALA A C 1
ATOM 740 O O . ALA A 1 91 ? 3.680 3.693 5.958 1.00 97.44 91 ALA A O 1
ATOM 741 N N . LEU A 1 92 ? 5.028 1.886 6.027 1.00 97.62 92 LEU A N 1
ATOM 742 C CA . LEU A 1 92 ? 4.095 1.041 6.770 1.00 97.62 92 LEU A CA 1
ATOM 743 C C . LEU A 1 92 ? 3.916 1.530 8.207 1.00 97.62 92 LEU A C 1
ATOM 745 O O . LEU A 1 92 ? 2.785 1.631 8.676 1.00 97.62 92 LEU A O 1
ATOM 749 N N . ASP A 1 93 ? 5.014 1.892 8.869 1.00 97.31 93 ASP A N 1
ATOM 750 C CA . ASP A 1 93 ? 4.982 2.466 10.214 1.00 97.31 93 ASP A CA 1
ATOM 751 C C . ASP A 1 93 ? 4.232 3.805 10.226 1.00 97.31 93 ASP A C 1
ATOM 753 O O . ASP A 1 93 ? 3.335 4.021 11.040 1.00 97.31 93 ASP A O 1
ATOM 757 N N . THR A 1 94 ? 4.495 4.666 9.235 1.00 95.69 94 THR A N 1
ATOM 758 C CA . THR A 1 94 ? 3.766 5.935 9.085 1.00 95.69 94 THR A CA 1
ATOM 759 C C . THR A 1 94 ? 2.275 5.699 8.841 1.00 95.69 94 THR A C 1
ATOM 761 O O . THR A 1 94 ? 1.442 6.404 9.412 1.00 95.69 94 THR A O 1
ATOM 764 N N . ALA A 1 95 ? 1.918 4.704 8.024 1.00 95.25 95 ALA A N 1
ATOM 765 C CA . ALA A 1 95 ? 0.526 4.356 7.762 1.00 95.25 95 ALA A CA 1
ATOM 766 C C . ALA A 1 95 ? -0.190 3.851 9.016 1.00 95.25 95 ALA A C 1
ATOM 768 O O . ALA A 1 95 ? -1.316 4.275 9.282 1.00 95.25 95 ALA A O 1
ATOM 769 N N . LEU A 1 96 ? 0.468 2.998 9.802 1.00 95.62 96 LEU A N 1
ATOM 770 C CA . LEU A 1 96 ? -0.076 2.495 11.058 1.00 95.62 96 LEU A CA 1
ATOM 771 C C . LEU A 1 96 ? -0.249 3.626 12.075 1.00 95.62 96 LEU A C 1
ATOM 773 O O . LEU A 1 96 ? -1.313 3.750 12.679 1.00 95.62 96 LEU A O 1
ATOM 777 N N . HIS A 1 97 ? 0.755 4.489 12.226 1.00 94.38 97 HIS A N 1
ATOM 778 C CA . HIS A 1 97 ? 0.663 5.652 13.102 1.00 94.38 97 HIS A CA 1
ATOM 779 C C . HIS A 1 97 ? -0.489 6.572 12.680 1.00 94.38 97 HIS A C 1
ATOM 781 O O . HIS A 1 97 ? -1.305 6.967 13.510 1.00 94.38 97 HIS A O 1
ATOM 787 N N . TYR A 1 98 ? -0.602 6.885 11.385 1.00 92.62 98 TYR A N 1
ATOM 788 C CA . TYR A 1 98 ? -1.695 7.703 10.858 1.00 92.62 98 TYR A CA 1
ATOM 789 C C . TYR A 1 98 ? -3.069 7.076 11.136 1.00 92.62 98 TYR A C 1
ATOM 791 O O . TYR A 1 98 ? -3.981 7.768 11.595 1.00 92.62 98 TYR A O 1
ATOM 799 N N . PHE A 1 99 ? -3.201 5.762 10.938 1.00 92.81 99 PHE A N 1
ATOM 800 C CA . PHE A 1 99 ? -4.406 5.011 11.281 1.00 92.81 99 PHE A CA 1
ATOM 801 C C . PHE A 1 99 ? -4.752 5.127 12.773 1.00 92.81 99 PHE A C 1
ATOM 803 O O . PHE A 1 99 ? -5.869 5.521 13.109 1.00 92.81 99 PHE A O 1
ATOM 810 N N . LEU A 1 100 ? -3.804 4.868 13.675 1.00 93.12 100 LEU A N 1
ATOM 811 C CA . LEU A 1 100 ? -4.040 4.930 15.122 1.00 93.12 100 LEU A CA 1
ATOM 812 C C . LEU A 1 100 ? -4.388 6.352 15.593 1.00 93.12 100 LEU A C 1
ATOM 814 O O . LEU A 1 100 ? -5.383 6.539 16.294 1.00 93.12 100 LEU A O 1
ATOM 818 N N . SER A 1 101 ? -3.657 7.375 15.138 1.00 90.88 101 SER A N 1
ATOM 819 C CA . SER A 1 101 ? -3.934 8.777 15.493 1.00 90.88 101 SER A CA 1
ATOM 820 C C . SER A 1 101 ? -5.305 9.258 15.003 1.00 90.88 101 SER A C 1
ATOM 822 O O . SER A 1 101 ? -5.966 10.059 15.675 1.00 90.88 101 SER A O 1
ATOM 824 N N . SER A 1 102 ? -5.767 8.762 13.849 1.00 88.38 102 SER A N 1
ATOM 825 C CA . SER A 1 102 ? -7.109 9.075 13.341 1.00 88.38 102 SER A CA 1
ATOM 826 C C . SER A 1 102 ? -8.227 8.544 14.250 1.00 88.38 102 SER A C 1
ATOM 828 O O . SER A 1 102 ? -9.305 9.136 14.314 1.00 88.38 102 SER A O 1
ATOM 830 N N . LYS A 1 103 ? -7.956 7.467 15.001 1.00 84.44 103 LYS A N 1
ATOM 831 C CA . LYS A 1 103 ? -8.889 6.848 15.953 1.00 84.44 103 LYS A CA 1
ATOM 832 C C . LYS A 1 103 ? -8.825 7.477 17.342 1.00 84.44 103 LYS A C 1
ATOM 834 O O . LYS A 1 103 ? -9.857 7.578 17.997 1.00 84.44 103 LYS A O 1
ATOM 839 N N . GLU A 1 104 ? -7.653 7.931 17.779 1.00 80.31 104 GLU A N 1
ATOM 840 C CA . GLU A 1 104 ? -7.476 8.595 19.080 1.00 80.31 104 GLU A CA 1
ATOM 841 C C . GLU A 1 104 ? -8.119 9.982 19.145 1.00 80.31 104 GLU A C 1
ATOM 843 O O . GLU A 1 104 ? -8.612 10.367 20.199 1.00 80.31 104 GLU A O 1
ATOM 848 N N . SER A 1 105 ? -8.213 10.697 18.018 1.00 62.72 105 SER A N 1
ATOM 849 C CA . SER A 1 105 ? -8.836 12.035 17.927 1.00 62.72 105 SER A CA 1
ATOM 850 C C . SER A 1 105 ? -10.343 12.070 18.270 1.00 62.72 105 SER A C 1
ATOM 852 O O . SER A 1 105 ? -10.991 13.107 18.127 1.00 62.72 105 SER A O 1
ATOM 854 N N . ARG A 1 106 ? -10.915 10.932 18.676 1.00 55.34 106 ARG A N 1
ATOM 855 C CA . ARG A 1 106 ? -12.312 10.733 19.074 1.00 55.34 106 ARG A CA 1
ATOM 856 C C . ARG A 1 106 ? -12.533 10.608 20.587 1.00 55.34 106 ARG A C 1
ATOM 858 O O . ARG A 1 106 ? -13.694 10.666 20.990 1.00 55.34 106 ARG A O 1
ATOM 865 N N . ASN A 1 107 ? -11.480 10.405 21.382 1.00 44.44 107 ASN A N 1
ATOM 866 C CA . ASN A 1 107 ? -11.552 10.335 22.849 1.00 44.44 107 ASN A CA 1
ATOM 867 C C . ASN A 1 107 ? -11.222 11.687 23.486 1.00 44.44 107 ASN A C 1
ATOM 869 O O . ASN A 1 107 ? -11.786 11.955 24.570 1.00 44.44 107 ASN A O 1
#

Secondary structure (DSSP, 8-state):
-----HHHHHHHHTT-S-HHHHHHHHHHHHHHHHS-TTEEEEE-SS-EEEEETTSS-EEEEEE-SS-EEEEESGGG-EEEEE-SHHHHHHHHHHHHHHHHHHHHTT-

Radius of gyration: 13.05 Å; chains: 1; bounding box: 32×29×37 Å

pLDDT: mean 88.21, std 13.88, range [37.38, 98.0]

Foldseek 3Di:
DADPDLVQLLQQLVQAQDPVQSVLSSVLVVLLCVLDVQWDWDHDNFWIWIAGPVRLWIWIWGDHHQWIWIWGDPPDTDIQTGRDPVSSVVSSVVSSVSVVVSVVVVD